Protein AF-A0A1G7JW71-F1 (afdb_monomer_lite)

Foldseek 3Di:
DDPLVVLVVVLVVLVVVLVVVCVVVVNPCVPPVSVVSVVVSVVSVVVSVVVVVVVVVVD

Structure (mmCIF, N/CA/C/O backbone):
data_AF-A0A1G7JW71-F1
#
_entry.id   AF-A0A1G7JW71-F1
#
loop_
_atom_site.group_PDB
_atom_site.id
_atom_site.type_symbol
_atom_site.label_atom_id
_atom_site.label_alt_id
_atom_site.label_comp_id
_atom_site.label_asym_id
_atom_site.label_entity_id
_atom_site.label_seq_id
_atom_site.pdbx_PDB_ins_code
_atom_site.Cartn_x
_atom_site.Cartn_y
_atom_site.Cartn_z
_atom_site.occupancy
_atom_site.B_iso_or_equiv
_atom_site.auth_seq_id
_atom_site.auth_comp_id
_atom_site.auth_asym_id
_atom_site.auth_atom_id
_atom_site.pdbx_PDB_model_num
ATOM 1 N N . MET A 1 1 ? -18.026 6.613 4.484 1.00 60.81 1 MET A N 1
ATOM 2 C CA . MET A 1 1 ? -16.885 5.677 4.471 1.00 60.81 1 MET A CA 1
ATOM 3 C C . MET A 1 1 ? -16.208 5.735 5.816 1.00 60.81 1 MET A C 1
ATOM 5 O O . MET A 1 1 ? -15.842 6.835 6.229 1.00 60.81 1 MET A O 1
ATOM 9 N N . ALA A 1 2 ? -16.125 4.602 6.510 1.00 85.00 2 ALA A N 1
ATOM 10 C CA . ALA A 1 2 ? -15.426 4.534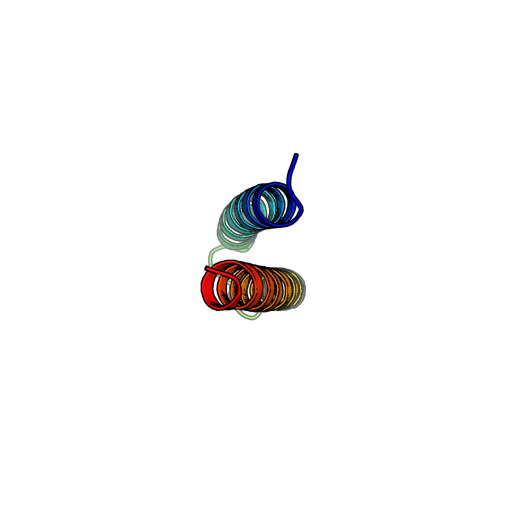 7.783 1.00 85.00 2 ALA A CA 1
ATOM 11 C C . ALA A 1 2 ? -13.915 4.700 7.553 1.00 85.00 2 ALA A C 1
ATOM 13 O O . ALA A 1 2 ? -13.409 4.447 6.459 1.00 85.00 2 ALA A O 1
ATOM 14 N N . GLU A 1 3 ? -13.187 5.144 8.575 1.00 88.06 3 GLU A N 1
ATOM 15 C CA . GLU A 1 3 ? -11.728 5.312 8.506 1.00 88.06 3 GLU A CA 1
ATOM 16 C C . GLU A 1 3 ? -11.023 4.014 8.085 1.00 88.06 3 GLU A C 1
ATOM 18 O O . GLU A 1 3 ? -10.110 4.033 7.263 1.00 88.06 3 GLU A O 1
ATOM 23 N N . ILE A 1 4 ? -11.527 2.876 8.567 1.00 91.62 4 ILE A N 1
ATOM 24 C CA . ILE A 1 4 ? -11.035 1.545 8.211 1.00 91.62 4 ILE A CA 1
ATOM 25 C C . ILE A 1 4 ? -11.196 1.224 6.716 1.00 91.62 4 ILE A C 1
ATOM 27 O O . ILE A 1 4 ? -10.293 0.628 6.131 1.00 91.62 4 ILE A O 1
ATOM 31 N N . ASP A 1 5 ? -12.289 1.664 6.084 1.00 92.38 5 ASP A N 1
ATOM 32 C CA . ASP A 1 5 ? -12.534 1.441 4.653 1.00 92.38 5 ASP A CA 1
ATOM 33 C C . ASP A 1 5 ? -11.562 2.272 3.812 1.00 92.38 5 ASP A C 1
ATOM 35 O O . ASP A 1 5 ? -10.955 1.763 2.876 1.00 92.38 5 ASP A O 1
ATOM 39 N N . ARG A 1 6 ? -11.343 3.538 4.196 1.00 93.12 6 ARG A N 1
ATOM 40 C CA . ARG A 1 6 ? -10.391 4.431 3.512 1.00 93.12 6 ARG A CA 1
ATOM 41 C C . ARG A 1 6 ? -8.965 3.895 3.573 1.00 93.12 6 ARG A C 1
ATOM 43 O O . ARG A 1 6 ? -8.234 3.966 2.590 1.00 93.12 6 ARG A O 1
ATOM 50 N N . LEU A 1 7 ? -8.572 3.358 4.727 1.00 93.50 7 LEU A N 1
ATOM 51 C CA . LEU A 1 7 ? -7.267 2.726 4.894 1.00 93.50 7 LEU A CA 1
ATOM 52 C C . LEU A 1 7 ? -7.150 1.460 4.035 1.00 93.50 7 LEU A 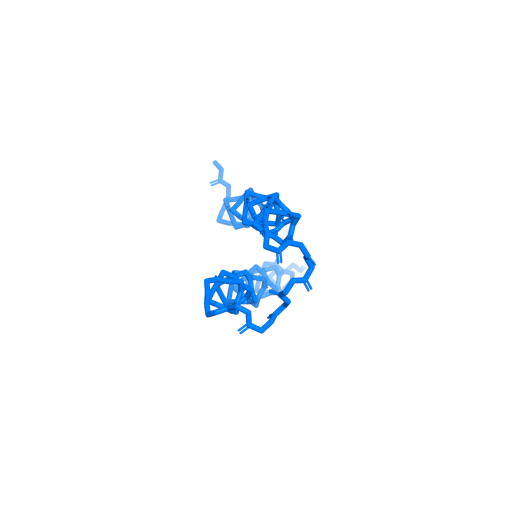C 1
ATOM 54 O O . LEU A 1 7 ? -6.114 1.259 3.408 1.00 93.50 7 LEU A O 1
ATOM 58 N N . ALA A 1 8 ? -8.203 0.641 3.949 1.00 94.25 8 ALA A N 1
ATOM 59 C CA . ALA A 1 8 ? -8.213 -0.543 3.090 1.00 94.25 8 ALA A CA 1
ATOM 60 C C . ALA A 1 8 ? -8.076 -0.184 1.600 1.00 94.25 8 ALA A C 1
ATOM 62 O O . ALA A 1 8 ? -7.253 -0.777 0.904 1.00 94.25 8 ALA A O 1
ATOM 63 N N . GLU A 1 9 ? -8.819 0.819 1.126 1.00 96.00 9 GLU A N 1
ATOM 64 C CA . GLU A 1 9 ? -8.705 1.315 -0.251 1.00 96.00 9 GLU A CA 1
ATOM 65 C C . GLU A 1 9 ? -7.304 1.848 -0.545 1.00 96.00 9 GLU A C 1
ATOM 67 O O . GLU A 1 9 ? -6.721 1.527 -1.582 1.00 96.00 9 GLU A O 1
ATOM 72 N N . LYS A 1 10 ? -6.722 2.609 0.391 1.00 95.38 10 LYS A N 1
ATOM 73 C CA . LYS A 1 10 ? -5.377 3.156 0.210 1.00 95.38 10 LYS A CA 1
ATOM 74 C C . LYS A 1 10 ? -4.307 2.067 0.163 1.00 95.38 10 LYS A C 1
ATOM 76 O O . LYS A 1 10 ? -3.385 2.156 -0.644 1.00 95.38 10 LYS A O 1
ATOM 81 N N . ILE A 1 11 ? -4.436 1.035 0.996 1.00 96.62 11 ILE A N 1
ATOM 82 C CA . ILE A 1 11 ? -3.550 -0.137 0.982 1.00 96.62 11 ILE A CA 1
ATOM 83 C C . ILE A 1 11 ? -3.636 -0.858 -0.368 1.00 96.62 11 ILE A C 1
ATOM 85 O O . ILE A 1 11 ? -2.599 -1.211 -0.926 1.00 96.62 11 ILE A O 1
ATOM 89 N N . GLU A 1 12 ? -4.839 -1.054 -0.914 1.00 97.12 12 GLU A N 1
ATOM 90 C CA . GLU A 1 12 ? -5.015 -1.693 -2.225 1.00 97.12 12 GLU A CA 1
ATOM 91 C C . GLU A 1 12 ? -4.381 -0.863 -3.351 1.00 97.12 12 GLU A C 1
ATOM 93 O O . GLU A 1 12 ? -3.635 -1.408 -4.165 1.00 97.12 12 GLU A O 1
ATOM 98 N N . GLU A 1 13 ? -4.610 0.455 -3.361 1.00 96.56 13 GLU A N 1
ATOM 99 C CA . GLU A 1 13 ? -4.001 1.379 -4.327 1.00 96.56 13 GLU A CA 1
ATOM 100 C C . GLU A 1 13 ? -2.467 1.291 -4.284 1.00 96.56 13 GLU A C 1
ATOM 102 O O . GLU A 1 13 ? -1.809 1.121 -5.314 1.00 96.56 13 GLU A O 1
ATOM 107 N N . LEU A 1 14 ? -1.885 1.364 -3.084 1.00 95.62 14 LEU A N 1
ATOM 108 C CA . LEU A 1 14 ? -0.438 1.286 -2.891 1.00 95.62 14 LEU A CA 1
ATOM 109 C C . LEU A 1 14 ? 0.118 -0.089 -3.282 1.00 95.62 14 LEU A C 1
ATOM 111 O O . LEU A 1 14 ? 1.174 -0.147 -3.912 1.00 95.62 14 LEU A O 1
ATOM 115 N N . ARG A 1 15 ? -0.596 -1.188 -2.993 1.00 96.69 15 ARG A N 1
ATOM 116 C CA . ARG A 1 15 ? -0.179 -2.539 -3.406 1.00 96.69 15 ARG A CA 1
ATOM 117 C C . ARG A 1 15 ? -0.104 -2.654 -4.927 1.00 96.69 15 ARG A C 1
ATOM 119 O O . ARG A 1 15 ? 0.878 -3.174 -5.449 1.00 96.69 15 ARG A O 1
ATOM 126 N N . GLN A 1 16 ? -1.112 -2.149 -5.637 1.00 97.00 16 GLN A N 1
ATOM 127 C CA . GLN A 1 16 ? -1.128 -2.162 -7.101 1.00 97.00 16 GLN A CA 1
ATOM 128 C C . GLN A 1 16 ? 0.016 -1.329 -7.681 1.00 97.00 16 GLN A C 1
ATOM 130 O O . GLN A 1 16 ? 0.728 -1.795 -8.571 1.00 97.00 16 GLN A O 1
ATOM 135 N N . ARG A 1 17 ? 0.247 -0.129 -7.134 1.00 95.88 17 ARG A N 1
ATOM 136 C CA . ARG A 1 17 ? 1.368 0.727 -7.543 1.00 95.88 17 ARG A CA 1
ATOM 137 C C . ARG A 1 17 ? 2.718 0.059 -7.290 1.00 95.88 17 ARG A C 1
ATOM 139 O O . ARG A 1 17 ? 3.589 0.152 -8.148 1.00 95.88 17 ARG A O 1
ATOM 146 N N . LEU A 1 18 ? 2.878 -0.640 -6.166 1.00 94.56 18 LEU A N 1
ATOM 147 C CA . LEU A 1 18 ? 4.110 -1.356 -5.838 1.00 94.56 18 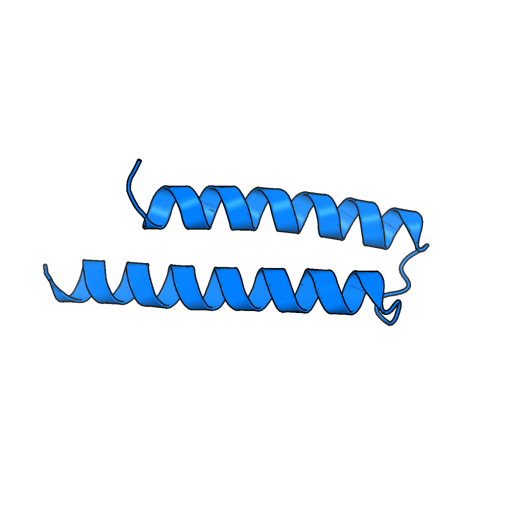LEU A CA 1
ATOM 148 C C . LEU A 1 18 ? 4.373 -2.501 -6.816 1.00 94.56 18 LEU A C 1
ATOM 150 O O . LEU A 1 18 ? 5.490 -2.610 -7.308 1.00 94.56 18 LEU A O 1
ATOM 154 N N . CYS A 1 19 ? 3.359 -3.300 -7.160 1.00 94.19 19 CYS A N 1
ATOM 155 C CA . CYS A 1 19 ? 3.504 -4.350 -8.174 1.00 94.19 19 CYS A CA 1
ATOM 156 C C . CYS A 1 19 ? 3.950 -3.778 -9.526 1.00 94.19 19 CYS A C 1
ATOM 158 O O . CYS A 1 19 ? 4.949 -4.230 -10.078 1.00 94.19 19 CYS A O 1
ATOM 160 N N . ILE A 1 20 ? 3.272 -2.732 -10.012 1.00 95.31 20 ILE A N 1
ATOM 161 C CA . ILE A 1 20 ? 3.620 -2.072 -11.281 1.00 95.31 20 ILE A CA 1
ATOM 162 C C . ILE A 1 20 ? 5.053 -1.527 -11.242 1.00 95.31 20 ILE A C 1
ATOM 164 O O . ILE A 1 20 ? 5.799 -1.650 -12.214 1.00 95.31 20 ILE A O 1
ATOM 168 N N . LEU A 1 21 ? 5.448 -0.924 -10.119 1.00 94.69 21 LEU A N 1
ATOM 169 C CA . LEU A 1 21 ? 6.780 -0.359 -9.956 1.00 94.69 21 LEU A CA 1
ATOM 170 C C . LEU A 1 21 ? 7.854 -1.451 -9.949 1.00 94.69 21 LEU A C 1
ATOM 172 O O . LEU A 1 21 ? 8.856 -1.314 -10.641 1.00 94.69 21 LEU A O 1
ATOM 176 N N . VAL A 1 22 ? 7.637 -2.550 -9.225 1.00 93.94 22 VAL A N 1
ATOM 177 C CA . VAL A 1 22 ? 8.563 -3.691 -9.199 1.00 93.94 22 VAL A CA 1
ATOM 178 C C . VAL A 1 22 ? 8.722 -4.295 -10.595 1.00 93.94 22 VAL A C 1
ATOM 180 O O . VAL A 1 22 ? 9.856 -4.523 -11.021 1.00 93.94 22 VAL A O 1
ATOM 183 N N . ASP A 1 23 ? 7.626 -4.471 -11.336 1.00 94.81 23 ASP A N 1
ATOM 184 C CA . ASP A 1 23 ? 7.665 -4.954 -12.721 1.00 94.81 23 ASP A CA 1
ATOM 185 C C . ASP A 1 23 ? 8.446 -3.986 -13.625 1.00 94.81 23 ASP A C 1
ATOM 187 O O . ASP A 1 23 ? 9.343 -4.397 -14.366 1.00 94.81 23 ASP A O 1
ATOM 191 N N . SER A 1 24 ? 8.187 -2.679 -13.509 1.00 94.12 24 SER A N 1
ATOM 192 C CA . SER A 1 24 ? 8.898 -1.645 -14.271 1.00 94.12 24 SER A CA 1
ATOM 193 C C . SER A 1 24 ? 10.390 -1.566 -13.933 1.00 94.12 24 SER A C 1
ATOM 195 O O . SER A 1 24 ? 11.187 -1.174 -14.787 1.00 94.12 24 SER A O 1
ATOM 197 N N . LYS A 1 25 ? 10.777 -1.910 -12.702 1.00 92.12 25 LYS A N 1
ATOM 198 C CA . LYS A 1 25 ? 12.171 -1.937 -12.235 1.00 92.12 25 LYS A CA 1
ATOM 199 C C . LYS A 1 25 ? 12.816 -3.317 -12.420 1.00 92.12 25 LYS A C 1
ATOM 201 O O . LYS A 1 25 ? 13.882 -3.561 -11.861 1.00 92.12 25 LYS A O 1
ATOM 206 N N . GLN A 1 26 ? 12.188 -4.209 -13.195 1.00 91.31 26 GLN A N 1
ATOM 207 C CA . GLN A 1 26 ? 12.672 -5.564 -13.499 1.00 91.31 26 GLN A CA 1
ATOM 208 C C . GLN A 1 26 ? 12.956 -6.402 -12.241 1.00 91.31 26 GLN A C 1
ATOM 210 O O . GLN A 1 26 ? 13.921 -7.163 -12.186 1.00 91.31 26 GLN A O 1
ATOM 215 N N . GLY A 1 27 ? 12.135 -6.240 -11.201 1.00 87.56 27 GLY A N 1
ATOM 216 C CA . GLY A 1 27 ? 12.308 -6.945 -9.933 1.00 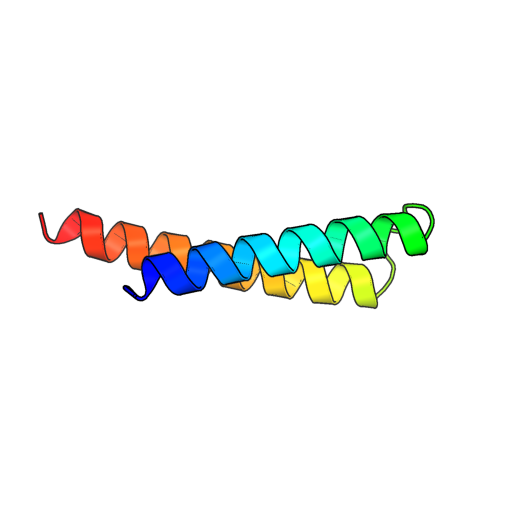87.56 27 GLY A CA 1
ATOM 217 C C . GLY A 1 27 ? 13.354 -6.332 -8.997 1.00 87.56 27 GLY A C 1
ATOM 218 O O . GLY A 1 27 ? 13.708 -6.965 -8.003 1.00 87.56 27 GLY A O 1
ATOM 219 N N . ASN A 1 28 ? 13.860 -5.120 -9.263 1.00 89.81 28 ASN A N 1
ATOM 220 C CA . ASN A 1 28 ? 14.786 -4.454 -8.345 1.00 89.81 28 ASN A CA 1
ATOM 221 C C . ASN A 1 28 ? 14.066 -3.940 -7.087 1.00 89.81 28 ASN A C 1
ATOM 223 O O . ASN A 1 28 ? 13.627 -2.793 -7.017 1.00 89.81 28 ASN A O 1
ATOM 227 N N . LEU A 1 29 ? 14.001 -4.791 -6.064 1.00 91.25 29 LEU A N 1
ATOM 228 C CA . LEU A 1 29 ? 13.392 -4.470 -4.770 1.00 91.25 29 LEU A CA 1
ATOM 229 C C . LEU A 1 29 ? 14.198 -3.461 -3.938 1.00 91.25 29 LEU A C 1
ATOM 231 O O . LEU A 1 29 ? 13.664 -2.881 -2.998 1.00 91.25 29 LEU A O 1
ATOM 235 N N . ASN A 1 30 ? 15.468 -3.242 -4.287 1.00 92.88 30 ASN A N 1
ATOM 2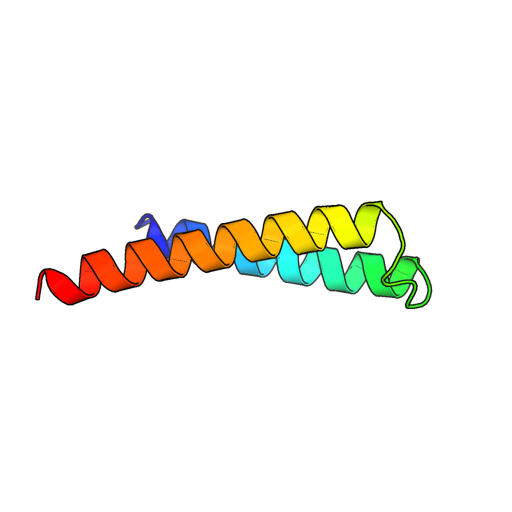36 C CA . ASN A 1 30 ? 16.339 -2.274 -3.617 1.00 92.88 30 ASN A CA 1
ATOM 237 C C . ASN A 1 30 ? 16.299 -0.896 -4.284 1.00 92.88 30 ASN A C 1
ATOM 239 O O . ASN A 1 30 ? 17.029 0.007 -3.873 1.00 92.88 30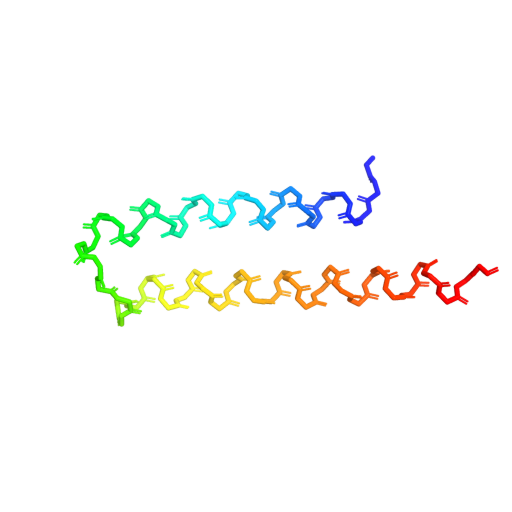 ASN A O 1
ATOM 243 N N . ASP A 1 31 ? 15.493 -0.726 -5.335 1.00 94.81 31 ASP A N 1
ATOM 244 C CA . ASP A 1 31 ? 15.288 0.586 -5.924 1.00 94.81 31 ASP A CA 1
ATOM 245 C C . ASP A 1 31 ? 14.717 1.530 -4.846 1.00 94.81 31 ASP A C 1
ATOM 247 O O . ASP A 1 31 ? 13.750 1.167 -4.168 1.00 94.81 31 ASP A O 1
ATOM 251 N N . PRO A 1 32 ? 15.294 2.729 -4.650 1.00 94.06 32 PRO A N 1
ATOM 252 C CA . PRO A 1 32 ? 14.845 3.652 -3.610 1.00 94.06 32 PRO A CA 1
ATOM 253 C C . PRO A 1 32 ? 13.353 3.983 -3.690 1.00 94.06 32 PRO A C 1
ATOM 255 O O . PRO A 1 32 ? 12.719 4.198 -2.661 1.00 94.06 32 PRO A O 1
ATOM 258 N N . GLU A 1 33 ? 12.785 3.992 -4.897 1.00 93.81 33 GLU A N 1
ATOM 259 C CA . GLU A 1 33 ? 11.366 4.255 -5.126 1.00 93.81 33 GLU A CA 1
ATOM 260 C C . GLU A 1 33 ? 10.498 3.077 -4.662 1.00 93.81 33 GLU A C 1
ATOM 262 O O . GLU A 1 33 ? 9.478 3.280 -4.003 1.00 93.81 33 GLU A O 1
ATOM 267 N N . VAL A 1 34 ? 10.938 1.841 -4.934 1.00 94.38 34 VAL A N 1
ATOM 268 C CA . VAL A 1 34 ? 10.281 0.613 -4.454 1.00 94.38 34 VAL A CA 1
ATOM 269 C C . VAL A 1 34 ? 10.335 0.545 -2.932 1.00 94.38 34 VAL A C 1
ATOM 271 O O . VAL A 1 34 ? 9.314 0.289 -2.295 1.00 94.38 34 VAL A O 1
ATOM 274 N N . MET A 1 35 ? 11.493 0.838 -2.336 1.00 96.06 35 MET A N 1
ATOM 275 C CA . MET A 1 35 ? 11.646 0.863 -0.880 1.00 96.06 35 MET A CA 1
ATOM 276 C C . MET A 1 35 ? 10.773 1.940 -0.228 1.00 96.06 35 MET A C 1
ATOM 278 O O . MET A 1 35 ? 10.112 1.660 0.771 1.00 96.06 35 MET A O 1
ATOM 282 N N . ALA A 1 36 ? 10.734 3.151 -0.791 1.00 95.81 36 ALA A N 1
ATOM 283 C CA . ALA A 1 36 ? 9.906 4.237 -0.273 1.00 95.81 36 ALA A CA 1
ATOM 284 C C . ALA A 1 36 ? 8.414 3.878 -0.318 1.00 95.81 36 ALA A C 1
ATOM 286 O O . ALA A 1 36 ? 7.710 4.033 0.680 1.00 95.81 36 ALA A O 1
ATOM 287 N N . LEU A 1 37 ? 7.949 3.334 -1.446 1.00 95.44 37 LEU A N 1
ATOM 288 C CA . LEU A 1 37 ? 6.556 2.930 -1.612 1.00 95.44 37 LEU A CA 1
ATOM 289 C C . LEU A 1 37 ? 6.190 1.737 -0.713 1.00 95.44 37 LEU A C 1
ATOM 291 O O . LEU A 1 37 ? 5.098 1.700 -0.147 1.00 95.44 37 LEU A O 1
ATOM 295 N N . SER A 1 38 ? 7.113 0.789 -0.527 1.00 94.50 38 SER A N 1
ATOM 296 C CA . SER A 1 38 ? 6.945 -0.321 0.416 1.00 94.50 38 SER A CA 1
ATOM 297 C C . SER A 1 38 ? 6.837 0.173 1.860 1.00 94.50 38 SER A C 1
ATOM 299 O O . SER A 1 38 ? 5.983 -0.303 2.605 1.00 94.50 38 SER A O 1
ATOM 301 N N . ALA A 1 39 ? 7.660 1.147 2.259 1.00 96.31 39 ALA A N 1
ATOM 302 C CA . ALA A 1 39 ? 7.606 1.728 3.598 1.00 96.31 39 ALA A CA 1
ATOM 303 C C . ALA A 1 39 ? 6.294 2.494 3.840 1.00 96.31 39 ALA A C 1
ATOM 305 O O . ALA A 1 39 ? 5.725 2.424 4.932 1.00 96.31 39 ALA A O 1
ATOM 306 N N . GLU A 1 40 ? 5.783 3.194 2.822 1.00 96.12 40 GLU A N 1
ATOM 307 C CA . GLU A 1 40 ? 4.474 3.849 2.888 1.00 96.12 40 GLU A CA 1
ATOM 308 C C . GLU A 1 40 ? 3.347 2.821 3.065 1.00 96.12 40 GLU A C 1
ATOM 310 O O . GLU A 1 40 ? 2.499 2.983 3.947 1.00 96.12 40 GLU A O 1
ATOM 315 N N . LEU A 1 41 ? 3.363 1.738 2.280 1.00 96.62 41 LEU A N 1
ATOM 316 C CA . LEU A 1 41 ? 2.392 0.648 2.383 1.00 96.62 41 LEU A CA 1
ATOM 317 C C . LEU A 1 41 ? 2.389 0.023 3.788 1.00 96.62 41 LEU A C 1
ATOM 319 O O . LEU A 1 41 ? 1.320 -0.132 4.383 1.00 96.62 41 LEU A O 1
ATOM 323 N N . ASP A 1 42 ? 3.565 -0.261 4.352 1.00 97.19 42 ASP A N 1
ATOM 324 C CA . ASP A 1 42 ? 3.694 -0.787 5.716 1.00 97.19 42 ASP A CA 1
ATOM 325 C C . ASP A 1 42 ? 3.093 0.165 6.760 1.00 97.19 42 ASP A C 1
ATOM 327 O O . ASP A 1 42 ? 2.344 -0.267 7.645 1.00 97.19 42 ASP A O 1
ATOM 331 N N . CYS A 1 43 ? 3.340 1.474 6.638 1.00 96.44 43 CYS A N 1
ATOM 332 C CA . CYS A 1 43 ? 2.745 2.475 7.527 1.00 96.44 43 CYS A CA 1
ATOM 333 C C . CYS A 1 43 ? 1.209 2.451 7.481 1.00 96.44 43 CYS A C 1
ATOM 335 O O . CYS A 1 43 ? 0.551 2.529 8.529 1.00 96.44 43 CYS A O 1
ATOM 337 N N . GLN A 1 44 ? 0.626 2.316 6.286 1.00 96.06 44 GLN A N 1
ATOM 338 C CA . GLN A 1 44 ? -0.828 2.232 6.129 1.00 96.06 44 GLN A CA 1
ATOM 339 C C . GLN A 1 44 ? -1.390 0.932 6.714 1.00 96.06 44 GLN A C 1
ATOM 341 O O . GLN A 1 44 ? -2.400 0.969 7.419 1.00 96.06 44 GLN A O 1
ATOM 346 N N . ILE A 1 45 ? -0.712 -0.204 6.515 1.00 96.06 45 ILE A N 1
ATOM 347 C CA . ILE A 1 45 ? -1.114 -1.496 7.091 1.00 96.06 45 ILE A CA 1
ATOM 348 C C . ILE A 1 45 ? -1.113 -1.434 8.621 1.00 96.06 45 ILE A C 1
ATOM 350 O O . ILE A 1 45 ? -2.088 -1.850 9.255 1.00 96.06 45 ILE A O 1
ATOM 354 N N . VAL A 1 46 ? -0.060 -0.884 9.231 1.00 96.75 46 VAL A N 1
ATOM 355 C CA . VAL A 1 46 ? 0.008 -0.707 10.690 1.00 96.75 46 VAL A CA 1
ATOM 356 C C . VAL A 1 46 ? -1.134 0.186 11.182 1.00 96.75 46 VAL A C 1
ATOM 358 O O . VAL A 1 46 ? -1.772 -0.129 12.190 1.00 96.75 46 VAL A O 1
ATOM 361 N N . SER A 1 47 ? -1.436 1.269 10.464 1.00 94.88 47 SER A N 1
ATOM 362 C CA . SER A 1 47 ? -2.531 2.182 10.816 1.00 94.88 47 SER A CA 1
ATOM 363 C C . SER A 1 47 ? -3.893 1.488 10.734 1.00 94.88 47 SER A C 1
ATOM 365 O O . SER A 1 47 ? -4.667 1.536 11.691 1.00 94.88 47 SER A O 1
ATOM 367 N N . TYR A 1 48 ? -4.145 0.735 9.661 1.00 95.00 48 TYR A N 1
ATOM 368 C CA . TYR A 1 48 ? -5.343 -0.093 9.505 1.00 95.00 48 TYR A CA 1
ATOM 369 C C . TYR A 1 48 ? -5.495 -1.100 10.648 1.00 95.00 48 TYR A C 1
ATOM 371 O O . TYR A 1 48 ? -6.568 -1.228 11.238 1.00 95.00 48 TYR A O 1
ATOM 379 N N . GLN A 1 49 ? -4.414 -1.795 11.014 1.00 94.62 49 GLN A N 1
ATOM 380 C CA . GLN A 1 49 ? -4.436 -2.760 12.111 1.00 94.62 49 GLN A CA 1
ATOM 381 C C . GLN A 1 49 ? -4.753 -2.102 13.458 1.00 94.62 49 GLN A C 1
ATOM 383 O O . GLN A 1 49 ? -5.493 -2.687 14.251 1.00 94.62 49 GLN A O 1
ATOM 388 N N . ARG A 1 50 ? -4.226 -0.898 13.720 1.00 94.75 50 ARG A N 1
ATOM 389 C CA . ARG A 1 50 ? -4.529 -0.128 14.937 1.00 94.75 50 ARG A CA 1
ATOM 390 C C . ARG A 1 50 ? -6.004 0.255 15.001 1.00 94.75 50 ARG A C 1
ATOM 392 O O . ARG A 1 50 ? -6.649 -0.042 16.003 1.00 94.75 50 ARG A O 1
ATOM 399 N N . VAL A 1 51 ? -6.541 0.832 13.925 1.00 92.88 51 VAL A N 1
ATOM 400 C CA . VAL A 1 51 ? -7.960 1.215 13.837 1.00 92.88 51 VAL A CA 1
ATOM 401 C C . VAL A 1 51 ? -8.861 -0.010 13.989 1.00 92.88 51 VAL A C 1
ATOM 403 O O . VAL A 1 51 ? -9.805 0.006 14.776 1.00 92.88 51 VAL A O 1
ATOM 406 N N . ARG A 1 52 ? -8.530 -1.118 13.316 1.00 92.62 52 ARG A N 1
ATOM 407 C CA . ARG A 1 52 ? -9.285 -2.373 13.419 1.00 92.62 52 ARG A CA 1
ATOM 408 C C . ARG A 1 52 ? -9.297 -2.932 14.841 1.00 92.62 52 ARG A C 1
ATOM 410 O O . ARG A 1 52 ? -10.338 -3.401 15.288 1.00 92.62 52 ARG A O 1
ATOM 417 N N . ARG A 1 53 ? -8.164 -2.889 15.553 1.00 92.25 53 ARG A N 1
ATOM 418 C CA . ARG A 1 53 ? -8.093 -3.314 16.962 1.00 92.25 53 ARG A CA 1
ATOM 419 C C . ARG A 1 53 ? -8.928 -2.405 17.860 1.00 92.25 53 ARG A C 1
ATOM 421 O O . ARG A 1 53 ? -9.730 -2.918 18.623 1.00 92.25 53 ARG A O 1
ATOM 428 N N . ALA A 1 54 ? -8.808 -1.086 17.714 1.00 89.62 54 ALA A N 1
ATOM 429 C CA . ALA A 1 54 ? -9.587 -0.127 18.501 1.00 89.62 54 ALA A CA 1
ATOM 430 C C . ALA A 1 54 ? -11.105 -0.253 18.273 1.00 89.62 54 ALA A C 1
ATOM 432 O O . ALA A 1 54 ? -11.887 -0.018 19.191 1.00 89.62 54 ALA A O 1
ATOM 433 N N . ALA A 1 55 ? -11.527 -0.633 17.063 1.00 85.00 55 ALA A N 1
ATOM 434 C CA . ALA A 1 55 ? -12.926 -0.914 16.751 1.00 85.00 55 ALA A CA 1
ATOM 435 C C . ALA A 1 55 ? -13.410 -2.266 17.311 1.00 85.00 55 ALA A C 1
ATOM 437 O O . ALA A 1 55 ? -14.593 -2.412 17.607 1.00 85.00 55 ALA A O 1
ATOM 438 N N . ALA A 1 56 ? -12.518 -3.252 17.448 1.00 79.81 56 ALA A N 1
ATOM 439 C CA . ALA A 1 56 ? -12.836 -4.564 18.010 1.00 79.81 56 ALA A CA 1
ATOM 440 C C . ALA A 1 56 ? -12.893 -4.564 19.548 1.00 79.81 56 ALA A C 1
ATOM 442 O O . ALA A 1 56 ? -13.689 -5.305 20.106 1.00 79.81 56 ALA A O 1
ATOM 443 N N . ASP A 1 57 ? -12.088 -3.728 20.212 1.00 70.56 57 ASP A N 1
ATOM 444 C CA . ASP A 1 57 ? -12.038 -3.597 21.682 1.00 70.56 57 ASP A CA 1
ATOM 445 C C . ASP A 1 57 ? -13.262 -2.856 22.265 1.00 70.56 57 ASP A C 1
ATOM 447 O O . ASP A 1 57 ? -13.547 -2.938 23.453 1.00 70.56 57 ASP A O 1
ATOM 451 N N . GLN A 1 58 ? -14.011 -2.131 21.425 1.00 58.56 58 GLN A N 1
ATOM 452 C CA . GLN A 1 58 ? -15.228 -1.396 21.807 1.00 58.56 58 GLN A CA 1
ATOM 453 C C . GLN A 1 58 ? -16.517 -2.235 21.710 1.00 58.56 58 GLN A C 1
ATOM 455 O O . GLN A 1 58 ? -17.615 -1.672 21.757 1.00 58.56 58 GLN A O 1
ATOM 460 N N . LYS A 1 59 ? -16.407 -3.555 21.533 1.00 49.81 59 LYS A N 1
ATOM 461 C CA . LYS A 1 59 ? -17.534 -4.464 21.298 1.00 49.81 59 LYS A CA 1
ATOM 462 C C . LYS A 1 59 ? -17.587 -5.571 22.342 1.00 49.81 59 LYS A C 1
ATOM 464 O O . LYS A 1 59 ? -18.723 -5.915 22.735 1.00 49.81 59 LYS A O 1
#

Radius of gyration: 13.81 Å; chains: 1; bounding box: 34×13×36 Å

Secondary structure (DSSP, 8-state):
--HHHHHHHHHHHHHHHHHHHHHHTTT-TTSHHHHHHHHHHHHHHHHHHHHHHHHHTT-

pLDDT: mean 91.41, std 9.29, range [49.81, 97.19]

Organism: NCBI:txid1123285

InterPro domains:
  IPR018540 Aspartyl-phosphate phosphatase Spo0E-like [PF09388] (7-50)
  IPR036638 Helix-loop-helix DNA-binding domain superfamily [G3DSA:4.10.280.10] (3-59)
  IPR037208 Aspartyl-phosphate phosphatase Spo0E-like superfamily [SSF140500] (3-52)

Sequence (59 aa):
MAEIDRLAEKIEELRQRLCILVDSKQGNLNDPEVMALSAELDCQIVSYQRVRRAAADQK